Protein AF-A0A101HD04-F1 (afdb_monomer_lite)

Secondary structure (DSSP, 8-state):
-EEEEEEESSTT---EEEEEES-S------PPTT---EEEEEEEETTEEPPPPPP-

Organism: NCBI:txid294710

Sequence (56 aa):
MGYVLYWGISPDKLNNSVMIYDKTTYELRALNKGVEYHFAIEAFHENGISECSEQL

Radius of gyration: 11.81 Å; chains: 1; bounding box: 34×20×22 Å

Structure (mmCIF, N/CA/C/O backbone):
data_AF-A0A101HD04-F1
#
_entry.id   AF-A0A101HD04-F1
#
loop_
_atom_site.group_PDB
_atom_site.id
_atom_site.type_symbol
_atom_site.label_atom_id
_atom_site.label_alt_id
_atom_site.label_comp_id
_atom_site.label_asym_id
_atom_site.label_entity_id
_atom_site.label_seq_id
_atom_site.pdbx_PDB_ins_code
_atom_site.Cartn_x
_atom_site.Cartn_y
_atom_site.Cartn_z
_atom_site.occupancy
_atom_site.B_iso_or_equiv
_atom_site.auth_seq_id
_atom_site.auth_comp_id
_atom_site.auth_asym_id
_atom_site.auth_atom_id
_atom_site.pdbx_PDB_model_num
ATOM 1 N N . MET A 1 1 ? 10.984 -5.416 -11.691 1.00 88.62 1 MET A N 1
ATOM 2 C CA . MET A 1 1 ? 10.688 -4.083 -11.089 1.00 88.62 1 MET A CA 1
ATOM 3 C C . MET A 1 1 ? 9.582 -4.286 -10.068 1.00 88.62 1 MET A C 1
ATOM 5 O O . MET A 1 1 ? 8.841 -5.254 -10.204 1.00 88.62 1 MET A O 1
ATOM 9 N N . GLY A 1 2 ? 9.463 -3.446 -9.044 1.00 94.75 2 GLY A N 1
ATOM 10 C CA . GLY A 1 2 ? 8.481 -3.681 -7.987 1.00 94.75 2 GLY A CA 1
ATOM 11 C C . GLY A 1 2 ? 7.930 -2.416 -7.358 1.00 94.75 2 GLY A C 1
ATOM 12 O O . GLY A 1 2 ? 8.317 -1.307 -7.721 1.00 94.75 2 GLY A O 1
ATOM 13 N N . TYR A 1 3 ? 7.015 -2.618 -6.417 1.00 95.56 3 TYR A N 1
ATOM 14 C CA . TYR A 1 3 ? 6.376 -1.561 -5.645 1.00 95.56 3 TYR A CA 1
ATOM 15 C C . TYR A 1 3 ? 6.424 -1.891 -4.158 1.00 95.56 3 TYR A C 1
ATOM 17 O O . TYR A 1 3 ? 6.256 -3.049 -3.773 1.00 95.56 3 TYR A O 1
ATOM 25 N N . VAL A 1 4 ? 6.609 -0.880 -3.321 1.00 95.44 4 VAL A N 1
ATOM 26 C CA . VAL A 1 4 ? 6.338 -0.955 -1.890 1.00 95.44 4 VAL A CA 1
ATOM 27 C C . VAL A 1 4 ? 5.025 -0.236 -1.635 1.00 95.44 4 VAL A C 1
ATOM 29 O O . VAL A 1 4 ? 4.883 0.933 -1.977 1.00 95.44 4 VAL A O 1
ATOM 32 N N . LEU A 1 5 ? 4.058 -0.944 -1.059 1.00 95.69 5 LEU A N 1
ATOM 33 C CA . LEU A 1 5 ? 2.836 -0.346 -0.528 1.00 95.69 5 LEU A CA 1
ATOM 34 C C . LEU A 1 5 ? 3.036 -0.117 0.967 1.00 95.69 5 LEU A C 1
ATOM 36 O O . LEU A 1 5 ? 3.291 -1.079 1.691 1.00 95.69 5 LEU A O 1
ATOM 40 N N . TYR A 1 6 ? 2.870 1.122 1.417 1.00 95.75 6 TYR A N 1
ATOM 41 C CA . TYR A 1 6 ? 2.862 1.521 2.822 1.00 95.75 6 TYR A CA 1
ATOM 42 C C . TYR A 1 6 ? 1.430 1.844 3.258 1.00 95.75 6 TYR A C 1
ATOM 44 O O . TYR A 1 6 ? 0.697 2.467 2.493 1.00 95.75 6 TYR A O 1
ATOM 52 N N . TRP A 1 7 ? 1.016 1.465 4.471 1.00 96.50 7 TRP A N 1
ATOM 53 C CA . TRP A 1 7 ? -0.298 1.849 5.008 1.00 96.50 7 TRP A CA 1
ATOM 54 C C . TRP A 1 7 ? -0.316 2.017 6.532 1.00 96.50 7 TRP A C 1
ATOM 56 O O . TRP A 1 7 ? 0.447 1.390 7.276 1.00 96.50 7 TRP A O 1
ATOM 66 N N . GLY A 1 8 ? -1.235 2.850 7.019 1.00 96.50 8 GLY A N 1
ATOM 67 C CA . GLY A 1 8 ? -1.405 3.144 8.440 1.00 96.50 8 GLY A CA 1
ATOM 68 C C . GLY A 1 8 ? -2.724 3.844 8.747 1.00 96.50 8 GLY A C 1
ATOM 69 O O . GLY A 1 8 ? -3.484 4.171 7.844 1.00 96.50 8 GLY A O 1
ATOM 70 N N . ILE A 1 9 ? -2.997 4.058 10.034 1.00 95.69 9 ILE A N 1
ATOM 71 C CA . ILE A 1 9 ? -4.227 4.714 10.524 1.00 95.69 9 ILE A CA 1
ATOM 72 C C . ILE A 1 9 ? -4.089 6.240 10.652 1.00 95.69 9 ILE A C 1
ATOM 74 O O . ILE A 1 9 ? -4.967 6.901 11.192 1.00 95.69 9 ILE A O 1
ATOM 78 N N . SER A 1 10 ? -2.940 6.785 10.252 1.00 94.19 10 SER A N 1
ATOM 79 C CA . SER A 1 10 ? -2.62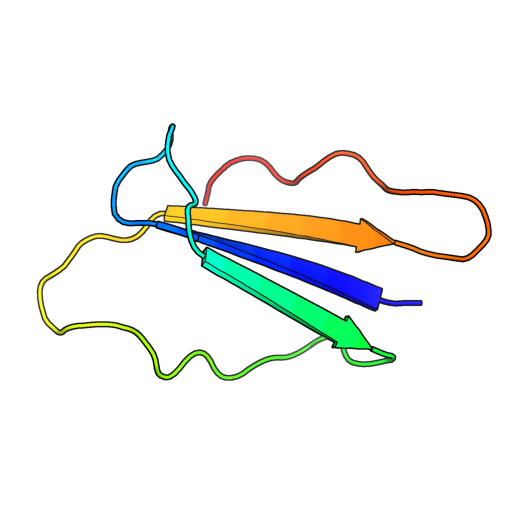4 8.210 10.302 1.00 94.19 10 SER A CA 1
ATOM 80 C C . SER A 1 10 ? -1.700 8.538 9.128 1.00 94.19 10 SER A C 1
ATOM 82 O O . SER A 1 10 ? -0.815 7.724 8.833 1.00 94.19 10 SER A O 1
ATOM 84 N N . PRO A 1 11 ? -1.868 9.691 8.459 1.00 89.25 11 PRO A N 1
ATOM 85 C CA . PRO A 1 11 ? -1.112 10.031 7.253 1.00 89.25 11 PRO A CA 1
ATOM 86 C C . PRO A 1 11 ? 0.394 10.123 7.517 1.00 89.25 11 PRO A C 1
ATOM 88 O O . PRO A 1 11 ? 1.213 9.673 6.725 1.00 89.25 11 PRO A O 1
ATOM 91 N N . ASP A 1 12 ? 0.784 10.631 8.681 1.00 90.25 12 ASP A N 1
ATOM 92 C CA . ASP A 1 12 ? 2.177 10.759 9.110 1.00 90.25 12 ASP A CA 1
ATOM 93 C C . ASP A 1 12 ? 2.820 9.430 9.554 1.00 90.25 12 ASP A C 1
ATOM 95 O O . ASP A 1 12 ? 4.018 9.395 9.835 1.00 90.25 12 ASP A O 1
ATOM 99 N N . LYS A 1 13 ? 2.047 8.336 9.659 1.00 89.50 13 LYS A N 1
ATOM 100 C CA . LYS A 1 13 ? 2.489 7.068 10.268 1.00 89.50 13 LYS A CA 1
ATOM 101 C C . LYS A 1 13 ? 1.998 5.845 9.498 1.00 89.50 13 LYS A C 1
ATOM 103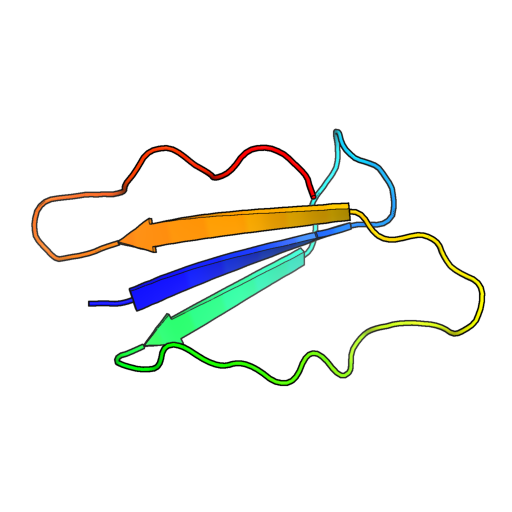 O O . LYS A 1 13 ? 1.124 5.099 9.955 1.00 89.50 13 LYS A O 1
ATOM 108 N N . LEU A 1 14 ? 2.627 5.588 8.355 1.00 94.69 14 LEU A N 1
ATOM 109 C CA . LEU A 1 14 ? 2.426 4.368 7.570 1.00 94.69 14 LEU A CA 1
ATOM 110 C C . LEU A 1 14 ? 3.302 3.219 8.103 1.00 94.69 14 LEU A C 1
ATOM 112 O O . LEU A 1 14 ? 4.313 2.849 7.516 1.00 94.69 14 LEU A O 1
ATOM 116 N N . ASN A 1 15 ? 2.925 2.676 9.263 1.00 95.00 15 ASN A N 1
ATOM 117 C CA . ASN A 1 15 ? 3.739 1.704 10.011 1.00 95.00 15 ASN A CA 1
ATOM 118 C C . ASN A 1 15 ? 3.778 0.289 9.410 1.00 95.00 15 ASN A C 1
ATOM 120 O O . ASN A 1 15 ? 4.499 -0.566 9.920 1.00 95.00 15 ASN A O 1
ATOM 124 N N . ASN A 1 16 ? 2.987 0.014 8.376 1.00 96.88 16 ASN A N 1
ATOM 125 C CA . ASN A 1 16 ? 2.946 -1.288 7.725 1.00 96.88 16 ASN A CA 1
ATOM 126 C C . ASN A 1 16 ? 3.407 -1.164 6.277 1.00 96.88 16 ASN A C 1
ATOM 128 O O . ASN A 1 16 ? 3.094 -0.170 5.620 1.00 96.88 16 ASN A O 1
ATOM 132 N N . SER A 1 17 ? 4.095 -2.187 5.770 1.00 96.31 17 SER A N 1
ATOM 133 C CA . SER A 1 17 ? 4.497 -2.234 4.368 1.00 96.31 17 SER A CA 1
ATOM 134 C C . SER A 1 17 ? 4.531 -3.646 3.789 1.00 96.31 17 SER A C 1
ATOM 136 O O . SER A 1 17 ? 4.617 -4.645 4.508 1.00 96.31 17 SER A O 1
ATOM 138 N N . VAL A 1 18 ? 4.439 -3.727 2.462 1.00 96.81 18 VAL A N 1
ATOM 139 C CA . VAL A 1 18 ? 4.616 -4.962 1.693 1.00 96.81 18 VAL A CA 1
ATOM 140 C C . VAL A 1 18 ? 5.339 -4.662 0.384 1.00 96.81 18 VAL A C 1
ATOM 142 O O . VAL A 1 18 ? 5.036 -3.677 -0.287 1.00 96.81 18 VAL A O 1
ATOM 145 N N . MET A 1 19 ? 6.287 -5.528 0.018 1.00 95.62 19 MET A N 1
ATOM 146 C CA . MET A 1 19 ? 6.970 -5.476 -1.275 1.00 95.62 19 MET A CA 1
ATOM 147 C C . MET A 1 19 ? 6.246 -6.364 -2.288 1.00 95.62 19 MET A C 1
ATOM 149 O O . MET A 1 19 ? 5.963 -7.534 -2.024 1.00 95.62 19 MET A O 1
ATOM 153 N N . ILE A 1 20 ? 5.959 -5.804 -3.457 1.00 96.06 20 ILE A N 1
ATOM 154 C CA . ILE A 1 20 ? 5.229 -6.441 -4.549 1.00 96.06 20 ILE A CA 1
ATOM 155 C C . ILE A 1 20 ? 6.178 -6.531 -5.743 1.00 96.06 20 ILE A C 1
ATOM 157 O O . ILE A 1 20 ? 6.569 -5.516 -6.317 1.00 96.06 20 ILE A O 1
ATOM 161 N N . TYR A 1 21 ? 6.553 -7.754 -6.111 1.00 94.88 21 TYR A N 1
ATOM 162 C CA . TYR A 1 21 ? 7.493 -8.022 -7.200 1.00 94.88 21 TYR A CA 1
ATOM 163 C C . TYR A 1 21 ? 6.760 -8.418 -8.477 1.00 94.88 21 TYR A C 1
ATOM 165 O O . TYR A 1 21 ? 5.866 -9.266 -8.433 1.00 94.88 21 TYR A O 1
ATOM 173 N N . ASP A 1 22 ? 7.156 -7.805 -9.598 1.00 93.00 22 ASP A N 1
ATOM 174 C CA . ASP A 1 22 ? 6.706 -8.115 -10.964 1.00 93.00 22 ASP A CA 1
ATOM 175 C C . ASP A 1 22 ? 5.176 -8.214 -11.117 1.00 93.00 22 ASP A C 1
ATOM 177 O O . ASP A 1 22 ? 4.637 -8.963 -11.933 1.00 93.00 22 ASP A O 1
ATOM 181 N N . LYS A 1 23 ?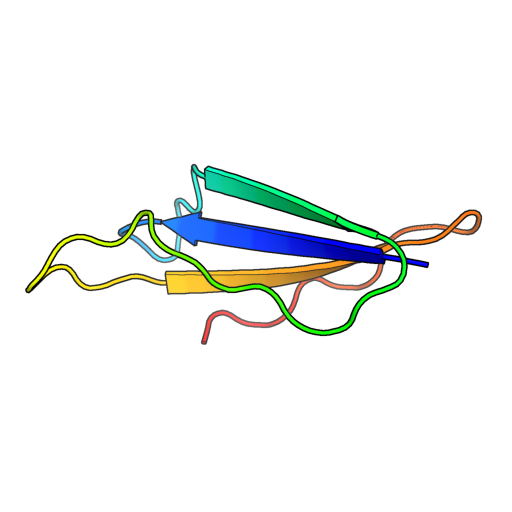 4.460 -7.430 -10.304 1.00 92.69 23 LYS A N 1
ATOM 182 C CA . LYS A 1 23 ? 3.004 -7.296 -10.294 1.00 92.69 23 LYS A CA 1
ATOM 183 C C . LYS A 1 23 ? 2.632 -5.845 -10.034 1.00 92.69 23 LYS A C 1
ATOM 185 O O . LYS A 1 23 ? 3.330 -5.133 -9.323 1.00 92.69 23 LYS A O 1
ATOM 190 N N . THR A 1 24 ? 1.489 -5.439 -10.571 1.00 91.12 24 THR A N 1
ATOM 191 C CA . THR A 1 24 ? 0.909 -4.099 -10.391 1.00 91.12 24 THR A CA 1
ATOM 192 C C . THR A 1 24 ? -0.336 -4.113 -9.502 1.00 91.12 24 THR A C 1
ATOM 194 O O . THR A 1 24 ? -1.015 -3.101 -9.367 1.00 91.12 24 THR A O 1
ATOM 197 N N . THR A 1 25 ? -0.670 -5.265 -8.911 1.00 92.75 25 THR A N 1
ATOM 198 C CA . THR A 1 25 ? -1.864 -5.452 -8.078 1.00 92.75 25 THR A CA 1
ATOM 199 C C . THR A 1 25 ? -1.523 -6.213 -6.802 1.00 92.75 25 THR A C 1
ATOM 201 O O . THR A 1 25 ? -0.687 -7.121 -6.804 1.00 92.75 25 THR A O 1
ATOM 204 N N . TYR A 1 26 ? -2.188 -5.841 -5.708 1.00 95.00 26 TYR A N 1
ATOM 205 C CA . TYR A 1 26 ? -2.071 -6.494 -4.409 1.00 95.00 26 TYR A CA 1
ATOM 206 C C . TYR A 1 26 ? -3.398 -6.412 -3.653 1.00 95.00 26 TYR A C 1
ATOM 208 O O . TYR A 1 26 ? -4.012 -5.351 -3.574 1.00 95.00 26 TYR A O 1
ATOM 216 N N . GLU A 1 27 ? -3.843 -7.540 -3.100 1.00 95.62 27 GLU A N 1
ATOM 217 C CA . GLU A 1 27 ? -5.069 -7.611 -2.306 1.00 95.62 27 GLU A CA 1
ATOM 218 C C . GLU A 1 27 ? -4.737 -7.440 -0.815 1.00 95.62 27 GLU A C 1
ATOM 220 O O . GLU A 1 27 ? -4.248 -8.362 -0.158 1.00 95.62 27 GLU A O 1
ATOM 225 N N . LEU A 1 28 ? -5.006 -6.253 -0.266 1.00 94.62 28 LEU A N 1
ATOM 226 C CA . LEU A 1 28 ? -4.740 -5.949 1.139 1.00 94.62 28 LEU A CA 1
ATOM 227 C C . LEU A 1 28 ? -5.875 -6.457 2.042 1.00 94.62 28 LEU A C 1
ATOM 229 O O . LEU A 1 28 ? -6.961 -5.887 2.079 1.00 94.62 28 LEU A O 1
ATOM 233 N N . ARG A 1 29 ? -5.603 -7.515 2.816 1.00 93.94 29 ARG A N 1
ATOM 234 C CA . ARG A 1 29 ? -6.570 -8.145 3.743 1.00 93.94 29 ARG A CA 1
ATOM 235 C C . ARG A 1 29 ? -6.341 -7.828 5.226 1.00 93.94 29 ARG A C 1
ATOM 237 O O . ARG A 1 29 ? -6.957 -8.445 6.086 1.00 93.94 29 ARG A O 1
ATOM 244 N N . ALA A 1 30 ? -5.461 -6.876 5.530 1.00 91.81 30 ALA A N 1
ATOM 245 C CA . ALA A 1 30 ? -5.088 -6.498 6.898 1.00 91.81 30 ALA A CA 1
ATOM 246 C C . ALA A 1 30 ? -5.870 -5.279 7.437 1.00 91.81 30 ALA A C 1
ATOM 248 O O . ALA A 1 30 ? -5.407 -4.606 8.358 1.00 91.81 30 ALA A O 1
ATOM 249 N N . LEU A 1 31 ? -7.025 -4.960 6.839 1.00 94.50 31 LEU A N 1
ATOM 250 C CA . LEU A 1 31 ? -7.821 -3.779 7.181 1.00 94.50 31 LEU A CA 1
ATOM 251 C C . LEU A 1 31 ? -8.975 -4.129 8.119 1.00 94.50 31 LEU A C 1
ATOM 253 O O . LEU A 1 31 ? -9.695 -5.106 7.910 1.00 94.50 31 LEU A O 1
ATOM 257 N N . ASN A 1 32 ? -9.183 -3.280 9.122 1.00 95.81 32 ASN A N 1
ATOM 258 C CA . ASN A 1 32 ? -10.296 -3.392 10.056 1.00 95.81 32 ASN A CA 1
ATOM 259 C C . ASN A 1 32 ? -11.497 -2.564 9.585 1.00 95.81 32 ASN A C 1
ATOM 261 O O . ASN A 1 32 ? -11.356 -1.446 9.090 1.00 95.81 32 ASN A O 1
ATOM 265 N N . LYS A 1 33 ? -12.708 -3.094 9.786 1.00 95.94 33 LYS A N 1
ATOM 266 C CA . LYS A 1 33 ? -13.952 -2.393 9.445 1.00 95.94 33 LYS A CA 1
ATOM 267 C C . LYS A 1 33 ? -14.112 -1.123 10.290 1.00 95.94 33 LYS A C 1
ATOM 269 O O . LYS A 1 33 ? -14.030 -1.189 11.512 1.00 95.94 33 LYS A O 1
ATOM 274 N N . GLY A 1 34 ? -14.434 -0.004 9.638 1.00 95.62 34 GLY A N 1
ATOM 275 C CA . GLY A 1 34 ? -14.715 1.276 10.304 1.00 95.62 34 GLY A CA 1
ATOM 276 C C . GLY A 1 34 ? -13.473 2.060 10.731 1.00 95.62 34 GLY A C 1
ATOM 277 O O . GLY A 1 34 ? -13.606 3.027 11.472 1.00 95.62 34 GLY A O 1
ATOM 278 N N . VAL A 1 35 ? -12.287 1.647 10.281 1.00 95.25 35 VAL A N 1
ATOM 279 C CA . VAL A 1 35 ? -11.029 2.361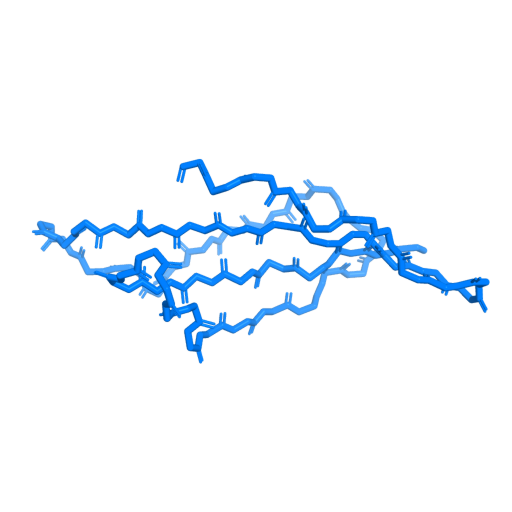 10.510 1.00 95.25 35 VAL A CA 1
ATOM 280 C C . VAL A 1 35 ? -10.649 3.092 9.228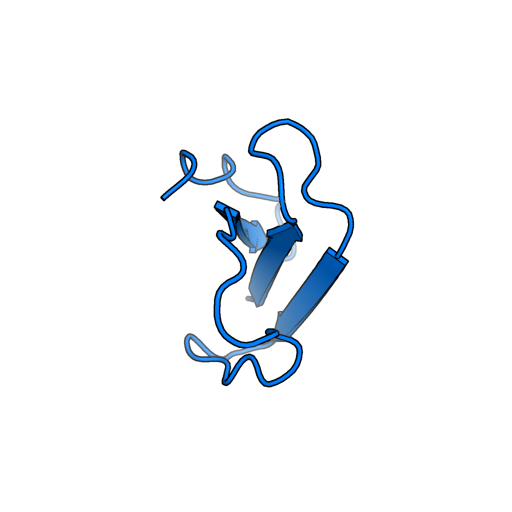 1.00 95.25 35 VAL A C 1
ATOM 282 O O . VAL A 1 35 ? -10.690 2.506 8.146 1.00 95.25 35 VAL A O 1
ATOM 285 N N . GLU A 1 36 ? -10.309 4.371 9.356 1.00 94.81 36 GLU A N 1
ATOM 286 C CA . GLU A 1 36 ? -9.728 5.157 8.271 1.00 94.81 36 GLU A CA 1
ATOM 287 C 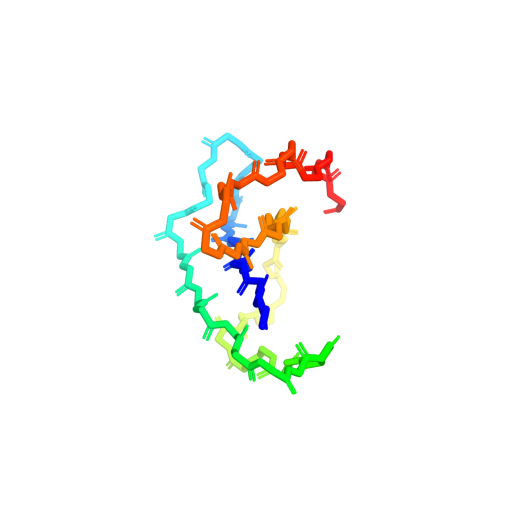C . GLU A 1 36 ? -8.260 4.767 8.095 1.00 94.81 36 GLU A C 1
ATOM 289 O O . GLU A 1 36 ? -7.525 4.588 9.070 1.00 94.81 36 GLU A O 1
ATOM 294 N N . TYR A 1 37 ? -7.853 4.591 6.843 1.00 95.12 37 TYR A N 1
ATOM 295 C CA . TYR A 1 37 ? -6.493 4.224 6.491 1.00 95.12 37 TYR A CA 1
ATOM 296 C C . TYR A 1 37 ? -5.961 5.185 5.442 1.00 95.12 37 TYR A C 1
ATOM 298 O O . TYR A 1 37 ? -6.679 5.560 4.522 1.00 95.12 37 TYR A O 1
ATOM 306 N N . HIS A 1 38 ? -4.677 5.491 5.567 1.00 95.19 38 HIS A N 1
ATOM 307 C CA . HIS A 1 38 ? -3.889 6.205 4.575 1.00 95.19 38 HIS A CA 1
ATOM 308 C C . HIS A 1 38 ? -2.879 5.239 3.972 1.00 95.19 38 HIS A C 1
ATOM 310 O O . HIS A 1 38 ? -2.418 4.311 4.653 1.00 95.19 38 HIS A O 1
ATOM 316 N N . PHE A 1 39 ? -2.518 5.459 2.713 1.00 95.56 39 PHE A N 1
ATOM 317 C CA . PHE A 1 39 ? -1.507 4.656 2.042 1.00 95.56 39 PHE A CA 1
ATOM 318 C C . PHE A 1 39 ? -0.634 5.488 1.105 1.00 95.56 39 PHE A C 1
ATOM 320 O O . PHE A 1 39 ? -1.001 6.583 0.687 1.00 95.56 39 PHE A O 1
ATOM 327 N N . ALA A 1 40 ? 0.536 4.943 0.789 1.00 95.06 40 ALA A N 1
ATOM 328 C CA . ALA A 1 40 ? 1.454 5.490 -0.198 1.00 95.06 40 ALA A CA 1
ATOM 329 C C . ALA A 1 40 ? 2.159 4.348 -0.938 1.00 95.06 40 ALA A C 1
ATOM 331 O O . ALA A 1 40 ? 2.288 3.240 -0.407 1.00 95.06 40 ALA A O 1
ATOM 332 N N . ILE A 1 41 ? 2.594 4.605 -2.170 1.00 94.25 41 ILE A N 1
ATOM 333 C CA . ILE A 1 41 ? 3.241 3.617 -3.034 1.00 94.25 41 ILE A CA 1
ATOM 334 C C . ILE A 1 41 ? 4.570 4.174 -3.538 1.00 94.25 41 ILE A C 1
ATOM 336 O O . ILE A 1 41 ? 4.646 5.309 -4.000 1.00 94.25 41 ILE A O 1
ATOM 340 N N . GLU A 1 42 ? 5.606 3.344 -3.504 1.00 93.88 42 GLU A N 1
ATOM 341 C CA . GLU A 1 42 ? 6.943 3.660 -4.005 1.00 93.88 42 GLU A CA 1
ATOM 342 C C . GLU A 1 42 ? 7.381 2.588 -5.004 1.00 93.88 42 GLU A C 1
ATOM 344 O O . GLU A 1 42 ? 7.352 1.398 -4.691 1.00 93.88 42 GLU A O 1
ATOM 349 N N . ALA A 1 43 ? 7.762 2.975 -6.221 1.00 92.81 43 ALA A N 1
ATOM 350 C CA . ALA A 1 43 ? 8.304 2.038 -7.199 1.00 92.81 43 ALA A CA 1
ATOM 351 C C . ALA A 1 43 ? 9.807 1.837 -6.969 1.00 92.81 43 ALA A C 1
ATOM 353 O O . ALA A 1 43 ? 10.523 2.771 -6.622 1.00 92.81 43 ALA A O 1
ATOM 354 N N . PHE A 1 44 ? 10.310 0.627 -7.211 1.00 92.00 44 PHE A N 1
ATOM 355 C CA . PHE A 1 44 ? 11.730 0.308 -7.077 1.00 92.00 44 PHE A CA 1
ATOM 356 C C . PHE A 1 44 ? 12.243 -0.605 -8.194 1.00 92.00 44 PHE A C 1
ATOM 358 O O . PHE A 1 44 ? 11.524 -1.440 -8.761 1.00 92.00 44 PHE A O 1
ATOM 365 N N . HIS A 1 45 ? 13.529 -0.466 -8.502 1.00 87.06 45 HIS A N 1
ATOM 366 C CA . HIS A 1 45 ? 14.275 -1.339 -9.403 1.00 87.06 45 HIS A CA 1
ATOM 367 C C . HIS A 1 45 ? 15.776 -1.302 -9.104 1.00 87.06 45 HIS A C 1
ATOM 369 O O . HIS A 1 45 ? 16.229 -0.609 -8.200 1.00 87.06 45 HIS A O 1
ATOM 375 N N . GLU A 1 46 ? 16.564 -2.035 -9.892 1.00 84.25 46 GLU A N 1
ATOM 376 C CA . GLU A 1 46 ? 18.021 -2.141 -9.719 1.00 84.25 46 GLU A CA 1
ATOM 377 C C . GLU A 1 46 ? 18.762 -0.797 -9.809 1.00 84.25 46 GLU A C 1
ATOM 379 O O . GLU A 1 46 ? 19.860 -0.680 -9.276 1.00 84.25 46 GLU A O 1
ATOM 384 N N . ASN A 1 47 ? 18.158 0.229 -10.423 1.00 83.56 47 ASN A N 1
ATOM 385 C CA . ASN A 1 47 ? 18.773 1.555 -10.542 1.00 83.56 47 ASN A CA 1
ATOM 386 C C . ASN A 1 47 ? 18.222 2.576 -9.527 1.00 83.56 47 ASN A C 1
ATOM 388 O O . ASN A 1 47 ? 18.584 3.746 -9.624 1.00 83.56 47 ASN A O 1
ATOM 392 N N . GLY A 1 48 ? 17.367 2.171 -8.577 1.00 79.25 48 GLY A N 1
ATOM 393 C CA . GLY A 1 48 ? 16.890 3.044 -7.497 1.00 79.25 48 GLY A CA 1
ATOM 394 C C . GLY A 1 48 ? 15.394 2.949 -7.176 1.00 79.25 48 GLY A C 1
ATOM 395 O O . GLY A 1 48 ? 14.685 2.053 -7.640 1.00 79.25 48 GLY A O 1
ATOM 396 N N . ILE A 1 49 ? 14.944 3.896 -6.349 1.00 80.69 49 ILE A N 1
ATOM 397 C CA . ILE A 1 49 ? 13.556 4.089 -5.901 1.00 80.69 49 ILE A CA 1
ATOM 398 C C . ILE A 1 49 ? 12.959 5.351 -6.536 1.00 80.69 49 ILE A C 1
ATOM 400 O O . ILE A 1 49 ? 13.687 6.303 -6.824 1.00 80.69 49 ILE A O 1
ATOM 404 N N . SER A 1 50 ? 11.650 5.352 -6.780 1.00 81.69 50 SER A N 1
ATOM 405 C CA . SER A 1 50 ? 10.921 6.531 -7.252 1.00 81.69 50 SER A CA 1
ATOM 406 C C . SER A 1 50 ? 10.606 7.496 -6.111 1.00 81.69 50 SER A C 1
ATOM 408 O O . SER A 1 50 ? 10.724 7.148 -4.940 1.00 81.69 50 SER A O 1
ATOM 410 N N . GLU A 1 51 ? 10.114 8.689 -6.449 1.00 78.94 51 GLU A N 1
ATOM 411 C CA . GLU A 1 51 ? 9.374 9.494 -5.476 1.00 78.94 51 GLU A CA 1
ATOM 412 C C . GLU A 1 51 ? 8.165 8.692 -4.972 1.00 78.94 51 GLU A C 1
ATOM 414 O O . GLU A 1 51 ? 7.496 7.992 -5.745 1.00 78.94 51 GLU A O 1
ATOM 419 N N . CYS A 1 52 ? 7.931 8.752 -3.662 1.00 76.56 52 CYS A N 1
ATOM 420 C CA . CYS A 1 52 ? 6.774 8.132 -3.034 1.00 76.56 52 CYS A CA 1
ATOM 421 C C . CYS A 1 52 ? 5.512 8.899 -3.448 1.00 76.56 52 CYS A C 1
ATOM 423 O O . CYS A 1 52 ? 5.526 10.131 -3.491 1.00 76.56 52 CYS A O 1
ATOM 425 N N . SER A 1 53 ? 4.430 8.186 -3.765 1.00 76.19 53 SER A N 1
ATOM 426 C CA . SER A 1 53 ? 3.169 8.829 -4.135 1.00 76.19 53 SER A CA 1
ATOM 427 C C . SER A 1 53 ? 2.651 9.714 -3.000 1.00 76.19 53 SER A C 1
ATOM 429 O O . SER A 1 53 ? 2.781 9.365 -1.824 1.00 76.19 53 SER A O 1
ATOM 431 N N . GLU A 1 54 ? 1.991 10.821 -3.347 1.00 66.06 54 GLU A N 1
ATOM 432 C CA . GLU A 1 54 ? 1.205 11.573 -2.368 1.00 66.06 54 GLU A CA 1
ATOM 433 C C . GLU A 1 54 ? 0.155 10.657 -1.717 1.00 66.06 54 GLU A C 1
ATOM 435 O O . GLU A 1 54 ? -0.309 9.687 -2.324 1.00 66.06 54 GLU A O 1
ATOM 440 N N . GLN A 1 55 ? -0.157 10.931 -0.449 1.00 61.88 55 GLN A N 1
ATOM 441 C CA . GLN A 1 55 ? -1.098 10.140 0.343 1.00 61.88 55 GLN A CA 1
ATOM 442 C C . GLN A 1 55 ? -2.489 10.215 -0.288 1.00 61.88 55 GLN A C 1
ATOM 444 O O . GLN A 1 55 ? -3.028 11.308 -0.469 1.00 61.88 55 GLN A O 1
ATOM 449 N N . LEU A 1 56 ? -3.041 9.049 -0.617 1.00 56.94 56 LEU A N 1
ATOM 450 C CA . LEU A 1 56 ? -4.373 8.884 -1.205 1.00 56.94 56 LEU A CA 1
ATOM 451 C C . LEU A 1 56 ? -5.397 8.429 -0.162 1.00 56.94 56 LEU A C 1
ATOM 453 O O . LEU A 1 56 ? -4.994 7.770 0.830 1.00 56.94 56 LEU A O 1
#

InterPro domains:
  IPR003961 Fibronectin type III [cd00063] (2-51)
  IPR013783 Immunoglobulin-like fold [G3DSA:2.60.40.10] (1-56)
  IPR036116 Fibronectin type III superfamily [SSF49265] (2-55)

pLDDT: mean 90.42, std 8.76, range [56.94, 96.88]

Foldseek 3Di:
DWKKKFKDLDQVPSPDIDIGPPDPDDDDPPDDPPGDMWMWMWDDDPVGIDPIDDID